Protein AF-A0A392S0E2-F1 (afdb_monomer)

Foldseek 3Di:
DVVVVVVVVCVVVVNDPQWDQDPVRFIDGVNHTDDDPDVVRVVVVVVVCCPDPNHPDDDPDD

Secondary structure (DSSP, 8-state):
-HHHHHHHHHHHTT--SSEEE-TTS-EEETTEEPPPS-HHHHHHHHHHHHHSTT--SPP---

Nearest PDB structures (foldseek):
  8i0s-assembly1_v  TM=4.043E-01  e=5.077E+00  Homo sapiens

Sequence (62 aa):
DKKLMEKLVLINEGKETDFEVDDSGIIRYHGRVCVPDVPELRKMILEEGHRSGLSIHPEIKD

Organism: NCBI:txid97028

Mean predicted aligned error: 4.67 Å

Radius of gyration: 15.26 Å; Cα contacts (8 Å, |Δi|>4): 46; chains: 1; bounding box: 38×18×37 Å

pLDDT: mean 91.96, std 8.5, range [56.19, 97.06]

Solvent-accessible surface area (backbone atoms only — not comparable to full-atom values): 3944 Å² total; per-residue (Å²): 98,73,68,61,52,54,49,50,53,37,39,76,69,68,74,37,85,63,45,48,69,48,99,85,70,49,51,21,50,81,84,38,77,66,78,64,94,42,71,68,60,51,47,53,56,50,52,52,48,53,74,36,98,79,40,86,62,82,75,82,76,127

Structure (mmCIF, N/CA/C/O backbone):
data_AF-A0A392S0E2-F1
#
_entry.id   AF-A0A392S0E2-F1
#
loop_
_atom_site.group_PDB
_atom_site.id
_atom_site.type_symbol
_atom_site.label_atom_id
_atom_site.label_alt_id
_atom_site.label_comp_id
_atom_site.label_asym_id
_atom_site.label_entity_id
_atom_site.label_seq_id
_atom_site.pdbx_PDB_ins_code
_atom_site.Cartn_x
_atom_site.Cartn_y
_atom_site.Cartn_z
_atom_site.occupancy
_atom_site.B_iso_or_equiv
_atom_site.auth_seq_id
_atom_site.auth_comp_id
_atom_site.auth_asym_id
_atom_site.auth_atom_id
_atom_site.pdbx_PDB_model_num
ATOM 1 N N . ASP A 1 1 ? 4.202 -2.999 9.442 1.00 86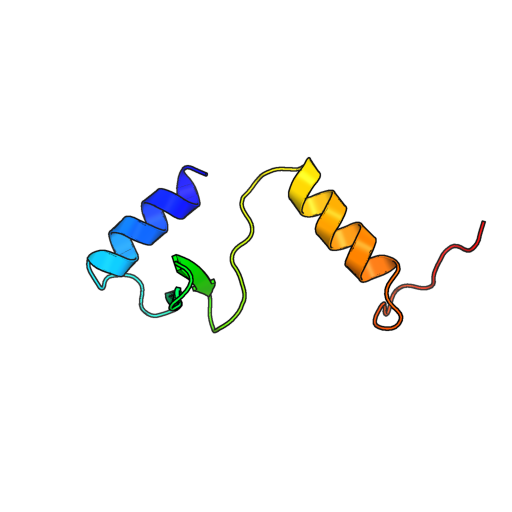.56 1 ASP A N 1
ATOM 2 C CA . ASP A 1 1 ? 4.132 -1.575 9.062 1.00 86.56 1 ASP A CA 1
ATOM 3 C C . ASP A 1 1 ? 3.181 -0.863 10.014 1.00 86.56 1 ASP A C 1
ATOM 5 O O . ASP A 1 1 ? 2.059 -1.327 10.165 1.00 86.56 1 ASP A O 1
ATOM 9 N N . LYS A 1 2 ? 3.620 0.192 10.710 1.00 92.19 2 LYS A N 1
ATOM 10 C CA . LYS A 1 2 ? 2.798 0.852 11.743 1.00 92.19 2 LYS A CA 1
ATOM 11 C C . LYS A 1 2 ? 1.540 1.507 11.160 1.00 92.19 2 LYS A C 1
ATOM 13 O O . LYS A 1 2 ? 0.475 1.368 11.748 1.00 92.19 2 LYS A O 1
ATOM 18 N N . LYS A 1 3 ? 1.649 2.147 9.990 1.00 92.38 3 LYS A N 1
ATOM 19 C CA . LYS A 1 3 ? 0.525 2.832 9.332 1.00 92.38 3 LYS A CA 1
ATOM 20 C C . LYS A 1 3 ? -0.522 1.833 8.855 1.00 92.38 3 LYS A C 1
ATOM 22 O O . LYS A 1 3 ? -1.715 2.078 8.990 1.00 92.38 3 LYS A O 1
ATOM 27 N N . LEU A 1 4 ? -0.077 0.693 8.32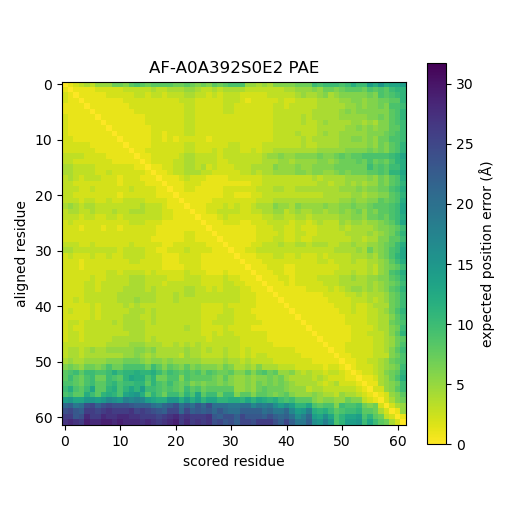7 1.00 94.25 4 LEU A N 1
ATOM 28 C CA . LEU A 1 4 ? -0.979 -0.361 7.868 1.00 94.25 4 LEU A CA 1
ATOM 29 C C . LEU A 1 4 ? -1.749 -0.996 9.039 1.00 94.25 4 LEU A C 1
ATOM 31 O O . LEU A 1 4 ? -2.939 -1.265 8.913 1.00 94.25 4 LEU A O 1
ATOM 35 N N . MET A 1 5 ? -1.106 -1.156 10.202 1.00 93.94 5 MET A N 1
ATOM 36 C CA . MET A 1 5 ? -1.778 -1.633 11.420 1.00 93.94 5 MET A CA 1
ATOM 37 C C . MET A 1 5 ? -2.760 -0.597 11.982 1.00 93.94 5 MET A C 1
ATOM 39 O O . MET A 1 5 ? -3.853 -0.963 12.400 1.00 93.94 5 MET A O 1
ATOM 43 N N . GLU A 1 6 ? -2.412 0.693 11.961 1.00 94.94 6 GLU A N 1
ATOM 44 C CA . GLU A 1 6 ? -3.330 1.780 12.339 1.00 94.94 6 GLU A CA 1
ATOM 45 C C . GLU A 1 6 ? -4.567 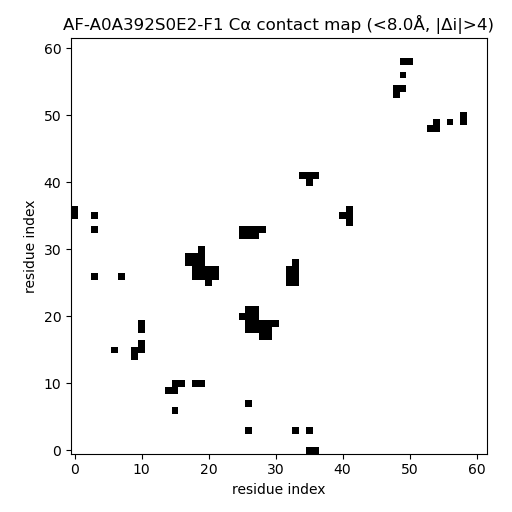1.805 11.425 1.00 94.94 6 GLU A C 1
ATOM 47 O O . GLU A 1 6 ? -5.691 1.865 11.920 1.00 94.94 6 GLU A O 1
ATOM 52 N N . LYS A 1 7 ? -4.379 1.660 10.105 1.00 94.69 7 LYS A N 1
ATOM 53 C CA . LYS A 1 7 ? -5.482 1.501 9.143 1.00 94.69 7 LYS A CA 1
ATOM 54 C C . LYS A 1 7 ? -6.348 0.288 9.471 1.00 94.69 7 LYS A C 1
ATOM 56 O O . LYS A 1 7 ? -7.563 0.421 9.491 1.00 94.69 7 LYS A O 1
ATOM 61 N N . LEU A 1 8 ? -5.747 -0.863 9.775 1.00 95.25 8 LEU A N 1
ATOM 62 C CA . LEU A 1 8 ? -6.486 -2.082 10.118 1.00 95.25 8 LEU A CA 1
ATOM 63 C C . LEU A 1 8 ? -7.406 -1.885 11.332 1.00 95.25 8 LEU A C 1
ATOM 65 O O . LEU A 1 8 ? -8.550 -2.331 11.313 1.00 95.25 8 LEU A O 1
ATOM 69 N N . VAL A 1 9 ? -6.938 -1.178 12.364 1.00 96.50 9 VAL A N 1
ATOM 70 C CA . VAL A 1 9 ? -7.772 -0.833 13.526 1.00 96.50 9 VAL A CA 1
ATOM 71 C C . VAL A 1 9 ? -8.961 0.031 13.102 1.00 96.50 9 VAL A C 1
ATOM 73 O O . VAL A 1 9 ? -10.094 -0.288 13.448 1.00 96.50 9 VAL A O 1
ATOM 76 N N . LEU A 1 10 ? -8.730 1.078 12.308 1.00 96.69 10 LEU A N 1
ATOM 77 C CA . LEU A 1 10 ? -9.794 1.980 11.856 1.00 96.69 10 LEU A CA 1
ATOM 78 C C . LEU A 1 10 ? -10.812 1.295 10.928 1.00 96.69 10 LEU A C 1
ATOM 80 O O . LEU A 1 10 ? -12.002 1.600 11.007 1.00 96.69 10 LEU A O 1
ATOM 84 N N . ILE A 1 11 ? -10.368 0.354 10.088 1.00 95.88 11 ILE A N 1
ATOM 85 C CA . ILE A 1 11 ? -11.245 -0.479 9.249 1.00 95.88 11 ILE A CA 1
ATOM 86 C C . ILE A 1 11 ? -12.152 -1.336 10.134 1.00 95.88 11 ILE A C 1
ATOM 88 O O . ILE A 1 11 ? -13.366 -1.338 9.946 1.00 95.88 11 ILE A O 1
ATOM 92 N N . ASN A 1 12 ? -11.587 -2.000 11.146 1.00 94.19 12 ASN A N 1
ATOM 93 C CA . ASN A 1 12 ? -12.356 -2.824 12.084 1.00 94.19 12 ASN A CA 1
ATOM 94 C C . ASN A 1 12 ? -13.351 -2.002 12.922 1.00 94.19 12 ASN A C 1
ATOM 96 O O . ASN A 1 12 ? -14.386 -2.519 13.335 1.00 94.19 12 ASN A O 1
ATOM 100 N N . GLU A 1 13 ? -13.063 -0.721 13.159 1.00 96.56 13 GLU A N 1
ATOM 101 C CA . GLU A 1 13 ? -13.983 0.229 13.797 1.00 96.56 13 GLU A CA 1
ATOM 102 C C . GLU A 1 13 ? -15.030 0.818 12.829 1.00 96.56 13 GLU A C 1
ATOM 104 O O . GLU A 1 13 ? -15.876 1.606 13.256 1.00 96.56 13 GLU A O 1
ATOM 109 N N . GLY A 1 14 ? -14.976 0.484 11.535 1.00 95.12 14 GLY A N 1
ATOM 110 C CA . GLY A 1 14 ? -15.880 1.013 10.508 1.00 95.12 14 GLY A CA 1
ATOM 111 C C . GLY A 1 14 ? -15.648 2.489 10.162 1.00 95.12 14 GLY A C 1
ATOM 112 O O . GLY A 1 14 ? -16.544 3.140 9.629 1.00 95.12 14 GLY A O 1
ATOM 113 N N . LYS A 1 15 ? -14.469 3.041 10.475 1.00 96.88 15 LYS A N 1
ATOM 114 C CA . LYS A 1 15 ? -14.121 4.461 10.261 1.00 96.88 15 LYS A CA 1
ATOM 115 C C . LYS A 1 15 ? -13.436 4.737 8.921 1.00 96.88 15 LYS A C 1
ATOM 117 O O . LYS A 1 15 ? -13.193 5.892 8.590 1.00 96.88 15 LYS A O 1
ATOM 122 N N . GLU A 1 16 ? -13.114 3.695 8.163 1.00 95.69 16 GLU A N 1
ATOM 123 C CA . GLU A 1 16 ? -12.400 3.762 6.886 1.00 95.69 16 GLU A CA 1
ATOM 124 C C . GLU A 1 16 ? -13.188 2.988 5.826 1.00 95.69 16 GLU A C 1
ATOM 126 O O . GLU A 1 16 ? -13.066 1.773 5.727 1.00 95.69 16 GLU A O 1
ATOM 131 N N . THR A 1 17 ? -14.024 3.682 5.050 1.00 94.06 17 THR A N 1
ATOM 132 C CA . THR A 1 17 ? -14.919 3.054 4.057 1.00 94.06 17 THR A CA 1
ATOM 133 C C . THR A 1 17 ? -14.258 2.783 2.710 1.00 94.06 17 THR A C 1
ATOM 135 O O . THR A 1 17 ? -14.743 1.958 1.944 1.00 94.06 17 THR A O 1
ATOM 138 N N . ASP A 1 18 ? -13.163 3.479 2.405 1.00 96.56 18 ASP A N 1
ATOM 139 C CA . ASP A 1 18 ? -12.410 3.289 1.157 1.00 96.56 18 ASP A CA 1
ATOM 140 C C . ASP A 1 18 ? -11.461 2.085 1.220 1.00 96.56 18 ASP A C 1
ATOM 142 O O . ASP A 1 18 ? -10.840 1.712 0.217 1.00 96.56 18 ASP A O 1
ATOM 146 N N . PHE A 1 19 ? -11.319 1.512 2.416 1.00 96.75 19 PHE A N 1
ATOM 147 C CA . PHE A 1 19 ? -10.444 0.394 2.697 1.00 96.75 19 PHE A CA 1
ATOM 148 C C . PHE A 1 19 ? -11.248 -0.855 3.033 1.00 96.75 19 PHE A C 1
ATOM 150 O O . PHE A 1 19 ? -12.273 -0.801 3.706 1.00 96.75 19 PHE A O 1
ATOM 157 N N . GLU A 1 20 ? -10.725 -1.995 2.613 1.00 95.56 20 GLU A N 1
ATOM 158 C CA . GLU A 1 20 ? -11.288 -3.309 2.898 1.00 95.56 20 GLU A CA 1
ATOM 159 C C . GLU A 1 20 ? -10.165 -4.293 3.232 1.00 95.56 20 GLU A C 1
ATOM 161 O O . GLU A 1 20 ? -9.017 -4.113 2.816 1.00 95.56 20 GLU A O 1
ATOM 166 N N . VAL A 1 21 ? -10.495 -5.330 3.998 1.00 96.00 21 VAL A N 1
ATOM 167 C CA . VAL A 1 21 ? -9.628 -6.492 4.207 1.00 96.00 21 VAL A CA 1
ATOM 168 C C . VAL A 1 21 ? -10.245 -7.641 3.423 1.00 96.00 21 VAL A C 1
ATOM 170 O O . VAL A 1 21 ? -11.403 -7.977 3.664 1.00 96.00 21 VAL A O 1
ATOM 173 N N . ASP A 1 22 ? -9.506 -8.203 2.467 1.00 94.44 22 ASP A N 1
ATOM 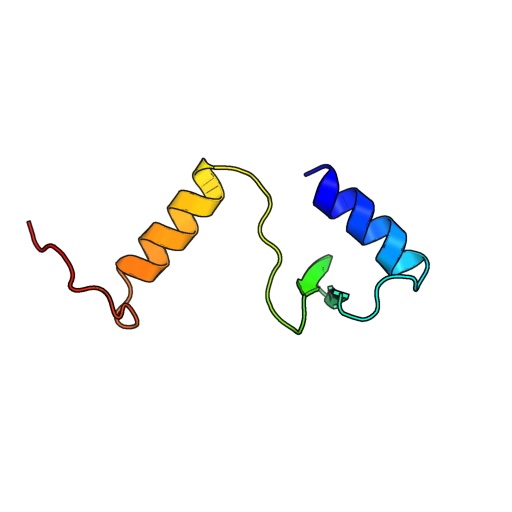174 C CA . 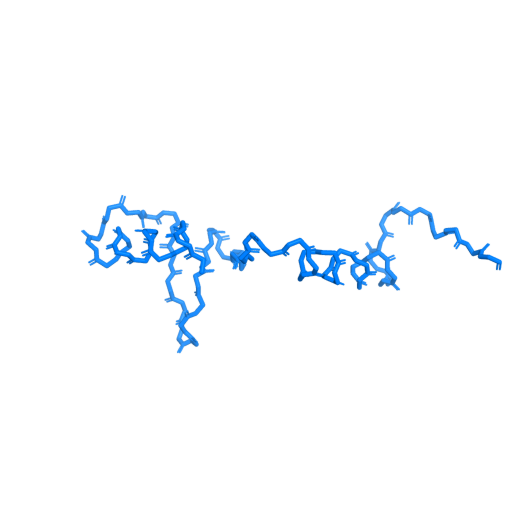ASP A 1 22 ? -9.998 -9.341 1.685 1.00 94.44 22 ASP A CA 1
ATOM 175 C C . ASP A 1 22 ? -9.931 -10.665 2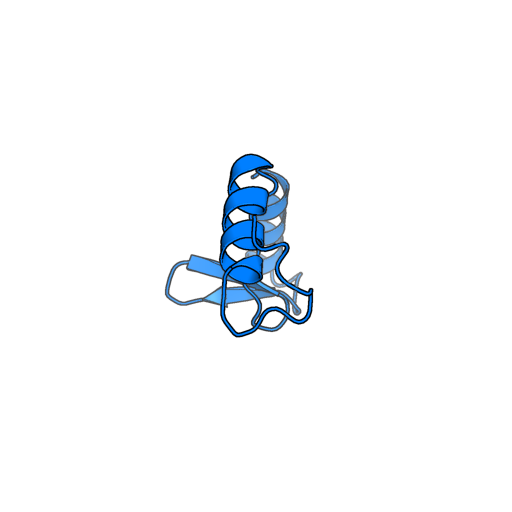.467 1.00 94.44 22 ASP A C 1
ATOM 177 O O . ASP A 1 22 ? -9.386 -10.734 3.571 1.00 94.44 22 ASP A O 1
ATOM 181 N N . ASP A 1 23 ? -10.461 -11.741 1.880 1.00 95.31 23 ASP A N 1
ATOM 182 C CA . ASP A 1 23 ? -10.496 -13.075 2.501 1.00 95.31 23 ASP A CA 1
ATOM 183 C C . ASP A 1 23 ? -9.100 -13.628 2.845 1.00 95.31 23 ASP A C 1
ATOM 185 O O . ASP A 1 23 ? -8.967 -14.546 3.653 1.00 95.31 23 ASP A O 1
ATOM 189 N N . SER A 1 24 ? -8.043 -13.078 2.236 1.00 95.12 24 SER A N 1
ATOM 190 C CA . SER A 1 24 ? -6.646 -13.434 2.514 1.00 95.12 24 SER A CA 1
ATOM 191 C C . SER A 1 24 ? -6.008 -12.552 3.594 1.00 95.12 24 SER A C 1
ATOM 193 O O . SER A 1 24 ? -4.822 -12.702 3.887 1.00 95.12 24 SER A O 1
ATOM 195 N N . GLY A 1 25 ? -6.765 -11.630 4.193 1.00 92.12 25 GLY A N 1
ATOM 196 C CA . GLY A 1 25 ? -6.266 -10.689 5.191 1.00 92.12 25 GLY A CA 1
ATOM 197 C C . GLY A 1 25 ? -5.485 -9.513 4.598 1.00 92.12 25 GLY A C 1
ATOM 198 O O . GLY A 1 25 ? -4.777 -8.826 5.336 1.00 92.12 25 GLY A O 1
ATOM 199 N N . ILE A 1 26 ? -5.569 -9.272 3.284 1.00 95.00 26 ILE A N 1
ATOM 200 C CA . ILE A 1 26 ? -4.843 -8.183 2.622 1.00 95.00 26 ILE A CA 1
ATOM 201 C C . ILE A 1 26 ? -5.674 -6.904 2.677 1.00 95.00 26 ILE A C 1
ATOM 203 O O . ILE A 1 26 ? -6.831 -6.883 2.265 1.00 95.00 26 ILE A O 1
ATOM 207 N N . ILE A 1 27 ? -5.049 -5.809 3.118 1.00 96.50 27 ILE A N 1
ATOM 208 C CA . ILE A 1 27 ? -5.664 -4.481 3.067 1.00 96.50 27 ILE A CA 1
ATOM 209 C C . ILE A 1 27 ? -5.656 -3.964 1.628 1.00 96.50 27 ILE A C 1
ATOM 211 O O . ILE A 1 27 ? -4.603 -3.908 0.980 1.00 96.50 27 ILE A O 1
ATOM 215 N N . ARG A 1 28 ? -6.823 -3.536 1.149 1.00 97.06 28 ARG A N 1
ATOM 216 C CA . ARG A 1 28 ? -7.013 -2.913 -0.159 1.00 97.06 28 ARG A CA 1
ATOM 217 C C . ARG A 1 28 ? -7.604 -1.520 -0.017 1.00 97.06 28 ARG A C 1
ATOM 219 O O . ARG A 1 28 ? -8.462 -1.302 0.824 1.00 97.06 28 ARG A O 1
ATOM 226 N N . TYR A 1 29 ? -7.160 -0.599 -0.864 1.00 96.50 29 TYR A N 1
ATOM 227 C CA . TYR A 1 29 ? -7.723 0.739 -1.027 1.00 96.50 29 TYR A CA 1
ATOM 228 C C . TYR A 1 29 ? -8.384 0.832 -2.401 1.00 96.50 29 TYR A C 1
ATOM 230 O O . TYR A 1 29 ? -7.691 0.717 -3.418 1.00 96.50 29 TYR A O 1
ATOM 238 N N . HIS A 1 30 ? -9.710 0.980 -2.446 1.00 96.19 30 HIS A N 1
ATOM 239 C CA . HIS A 1 30 ? -10.499 0.895 -3.685 1.00 96.19 30 HIS A CA 1
ATOM 240 C C . HIS A 1 30 ? -10.091 -0.307 -4.571 1.00 96.19 30 HIS A C 1
ATOM 242 O O . HIS A 1 30 ? -9.761 -0.152 -5.751 1.00 96.19 30 HIS A O 1
ATOM 248 N N . GLY A 1 31 ? -10.020 -1.504 -3.977 1.00 95.94 31 GLY A N 1
ATOM 249 C CA . GLY A 1 31 ? -9.630 -2.750 -4.650 1.00 95.94 31 GLY A CA 1
ATOM 250 C C . GLY A 1 31 ? -8.126 -2.932 -4.920 1.00 95.94 31 GLY A C 1
ATOM 251 O O . GLY A 1 31 ? -7.706 -4.018 -5.335 1.00 95.94 31 GLY A O 1
ATOM 252 N N . ARG A 1 32 ? -7.281 -1.922 -4.666 1.00 96.25 32 ARG A N 1
ATOM 253 C CA . ARG A 1 32 ? -5.821 -1.980 -4.883 1.00 96.25 32 ARG A CA 1
ATOM 254 C C . ARG A 1 32 ? -5.086 -2.428 -3.628 1.00 96.25 32 ARG A C 1
ATOM 256 O O . ARG A 1 32 ? -5.314 -1.871 -2.565 1.00 96.25 32 ARG A O 1
ATOM 263 N N . VAL A 1 33 ? -4.149 -3.364 -3.759 1.00 96.31 33 VAL A N 1
ATOM 264 C CA . VAL A 1 33 ? -3.341 -3.863 -2.633 1.00 96.31 33 VAL A CA 1
ATOM 265 C C . VAL A 1 33 ? -2.503 -2.743 -2.010 1.00 96.31 33 VAL A C 1
ATOM 267 O O . VAL A 1 33 ? -1.765 -2.044 -2.708 1.00 96.31 33 VAL A O 1
ATOM 270 N N . CYS A 1 34 ? -2.582 -2.594 -0.687 1.00 96.06 34 CYS A N 1
ATOM 271 C CA . CYS A 1 34 ? -1.708 -1.704 0.066 1.00 96.06 34 CYS A CA 1
ATOM 272 C C . CYS A 1 34 ? -0.340 -2.361 0.292 1.00 96.06 34 CYS A C 1
ATOM 274 O O . CYS A 1 34 ? -0.229 -3.399 0.942 1.00 96.06 34 CYS A O 1
ATOM 276 N N . VAL A 1 35 ? 0.719 -1.731 -0.218 1.00 95.31 35 VAL A N 1
ATOM 277 C CA . VAL A 1 35 ? 2.101 -2.192 -0.037 1.00 95.31 35 VAL A CA 1
ATOM 278 C C . VAL A 1 35 ? 2.696 -1.539 1.220 1.00 95.31 35 VAL A C 1
ATOM 280 O O . VAL A 1 35 ? 2.611 -0.315 1.347 1.00 95.31 35 VAL A O 1
ATOM 283 N N . PRO A 1 36 ? 3.311 -2.307 2.140 1.00 94.50 36 PRO A N 1
ATOM 284 C CA . PRO A 1 36 ? 4.067 -1.766 3.272 1.00 94.50 36 PRO A CA 1
ATOM 285 C C . PRO A 1 36 ? 5.147 -0.760 2.845 1.00 94.50 36 PRO A C 1
ATOM 287 O O . PRO A 1 36 ? 5.750 -0.908 1.780 1.00 94.50 36 PRO A O 1
ATOM 290 N N . ASP A 1 37 ? 5.463 0.218 3.695 1.00 93.25 37 ASP A N 1
ATOM 291 C CA . ASP A 1 37 ? 6.521 1.204 3.441 1.00 93.25 37 ASP A CA 1
ATOM 292 C C . ASP A 1 37 ? 7.912 0.622 3.745 1.00 93.25 37 ASP A C 1
ATOM 294 O O . ASP A 1 37 ? 8.637 1.064 4.634 1.00 93.25 37 ASP A O 1
ATOM 298 N N . VAL A 1 38 ? 8.255 -0.439 3.013 1.00 95.94 38 VAL A N 1
ATOM 299 C CA . VAL A 1 38 ? 9.556 -1.111 3.040 1.00 95.94 38 VAL A CA 1
ATOM 300 C C . VAL A 1 38 ? 10.246 -0.812 1.706 1.00 95.94 38 VAL A C 1
ATOM 302 O O . VAL A 1 38 ? 9.779 -1.308 0.673 1.00 95.94 38 VAL A O 1
ATOM 305 N N . PRO A 1 39 ? 11.310 0.015 1.684 1.00 95.31 39 PRO A N 1
ATOM 306 C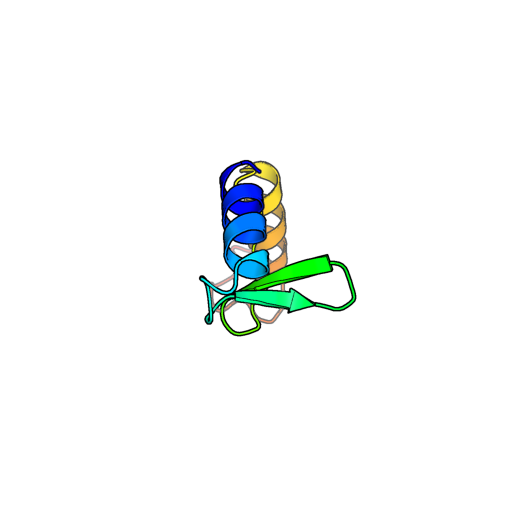 CA . PRO A 1 39 ? 11.933 0.487 0.446 1.00 95.31 39 PRO A CA 1
ATOM 307 C C . PRO A 1 39 ? 12.315 -0.634 -0.522 1.00 95.31 39 PRO A C 1
ATOM 309 O O . PRO A 1 39 ? 12.031 -0.543 -1.716 1.00 95.31 39 PRO A O 1
ATOM 312 N N . GLU A 1 40 ? 12.891 -1.720 -0.012 1.00 96.94 40 GLU A N 1
ATOM 313 C CA . GLU A 1 40 ? 13.343 -2.863 -0.805 1.00 96.94 40 GLU A CA 1
ATOM 314 C C . GLU A 1 40 ? 12.162 -3.599 -1.445 1.00 96.94 40 GLU A C 1
ATOM 316 O O . GLU A 1 40 ? 12.215 -3.951 -2.621 1.00 96.94 40 GLU A O 1
ATOM 321 N N . L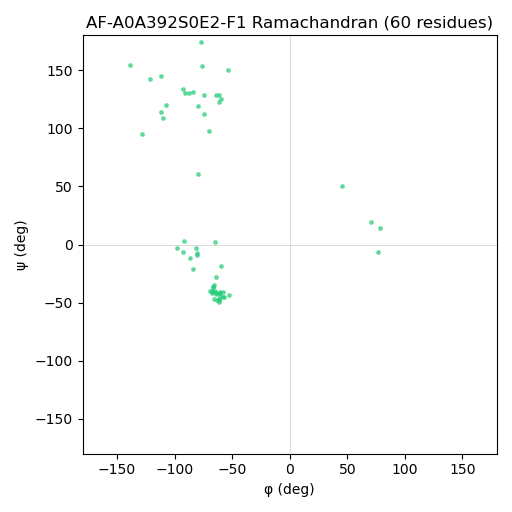EU A 1 41 ? 11.058 -3.769 -0.710 1.00 96.06 41 LEU A N 1
ATOM 322 C CA . LEU A 1 41 ? 9.839 -4.393 -1.228 1.00 96.06 41 LEU A CA 1
ATOM 323 C C . LEU A 1 41 ? 9.203 -3.546 -2.332 1.00 96.06 41 LEU A C 1
ATOM 325 O O . LEU A 1 41 ? 8.856 -4.062 -3.394 1.00 96.06 41 LEU A O 1
ATOM 329 N N . ARG A 1 42 ? 9.082 -2.236 -2.099 1.00 95.81 42 ARG A N 1
ATOM 330 C CA . ARG A 1 42 ? 8.549 -1.295 -3.093 1.00 95.81 42 ARG A CA 1
ATOM 331 C C . ARG A 1 42 ? 9.407 -1.291 -4.355 1.00 95.81 42 ARG A C 1
ATOM 333 O O . ARG A 1 42 ? 8.858 -1.300 -5.453 1.00 95.81 42 ARG A O 1
ATOM 340 N N . LYS A 1 43 ? 10.734 -1.323 -4.199 1.00 95.81 43 LYS A N 1
ATOM 341 C CA . LYS A 1 43 ? 11.680 -1.418 -5.313 1.00 95.81 43 LYS A CA 1
ATOM 342 C C . LYS A 1 43 ? 11.479 -2.706 -6.112 1.00 95.81 43 LYS A C 1
ATOM 344 O O . LYS A 1 43 ? 11.319 -2.612 -7.321 1.00 95.81 43 LYS A O 1
ATOM 349 N N . MET A 1 44 ? 11.408 -3.868 -5.458 1.00 96.81 44 MET A N 1
ATOM 350 C CA . MET A 1 44 ? 11.189 -5.151 -6.144 1.00 96.81 44 MET A CA 1
ATOM 351 C C . MET A 1 44 ? 9.897 -5.154 -6.972 1.00 96.81 44 MET A C 1
ATOM 353 O O . MET A 1 44 ? 9.915 -5.551 -8.132 1.00 96.81 44 MET A O 1
ATOM 357 N N . ILE A 1 45 ? 8.789 -4.659 -6.411 1.00 95.88 45 ILE A N 1
ATOM 358 C CA . ILE A 1 45 ? 7.497 -4.590 -7.118 1.00 95.88 45 ILE A CA 1
ATOM 359 C C . ILE A 1 45 ? 7.574 -3.649 -8.331 1.00 95.88 45 ILE A C 1
ATOM 361 O O . ILE A 1 45 ? 7.050 -3.968 -9.398 1.00 95.88 45 ILE A O 1
ATOM 365 N N . LEU A 1 46 ? 8.225 -2.490 -8.183 1.00 93.19 46 LEU A N 1
ATOM 366 C CA . LEU A 1 46 ? 8.387 -1.527 -9.276 1.00 93.19 46 LEU A CA 1
ATOM 367 C C . LEU A 1 46 ? 9.300 -2.058 -10.386 1.00 93.19 46 LEU A C 1
ATOM 369 O O . LEU A 1 46 ? 8.988 -1.873 -11.559 1.00 93.19 46 LEU A O 1
ATOM 373 N N . GLU A 1 47 ? 10.403 -2.722 -10.032 1.00 94.00 47 GLU A N 1
ATOM 374 C CA . GLU A 1 47 ? 11.318 -3.338 -10.998 1.00 94.00 47 GLU A CA 1
ATOM 375 C C . GLU A 1 47 ? 10.635 -4.456 -11.789 1.00 94.00 47 GLU A C 1
ATOM 377 O O . GLU A 1 47 ? 10.794 -4.514 -13.008 1.00 94.00 47 GLU A O 1
ATOM 382 N N . GLU A 1 48 ? 9.832 -5.293 -11.129 1.00 94.38 48 GLU A N 1
ATOM 383 C CA . GLU A 1 48 ? 9.035 -6.327 -11.797 1.00 94.38 48 GLU A CA 1
ATOM 384 C C . GLU A 1 48 ? 8.029 -5.707 -12.778 1.00 94.38 48 GLU A C 1
ATOM 386 O O . GLU A 1 48 ? 7.958 -6.100 -13.941 1.00 94.38 48 GLU A O 1
ATOM 391 N N . GLY A 1 49 ? 7.302 -4.668 -12.351 1.00 92.50 49 GLY A N 1
ATOM 392 C CA . GLY A 1 49 ? 6.376 -3.941 -13.223 1.00 92.50 49 GLY A CA 1
ATOM 393 C C . GLY A 1 49 ? 7.070 -3.300 -14.429 1.00 92.50 49 GLY A C 1
ATOM 394 O O . GLY A 1 49 ? 6.554 -3.375 -15.544 1.00 92.50 49 GLY A O 1
ATOM 395 N N . HIS A 1 50 ? 8.255 -2.720 -14.229 1.00 92.12 50 HIS A N 1
ATOM 396 C CA . HIS A 1 50 ? 9.050 -2.107 -15.294 1.00 92.12 50 HIS A CA 1
ATOM 397 C C . HIS A 1 50 ? 9.578 -3.125 -16.315 1.00 92.12 50 HIS A C 1
ATOM 399 O O . HIS A 1 50 ? 9.628 -2.811 -17.498 1.00 92.12 50 HIS A O 1
ATOM 405 N N . ARG A 1 51 ? 9.958 -4.333 -15.874 1.00 91.25 51 ARG A N 1
ATOM 406 C CA . ARG A 1 51 ? 10.414 -5.434 -16.749 1.00 91.25 51 ARG A CA 1
ATOM 407 C C . ARG A 1 51 ? 9.267 -6.209 -17.402 1.00 91.25 51 ARG A C 1
ATOM 409 O O . ARG A 1 51 ? 9.503 -7.097 -18.217 1.00 91.25 51 ARG A O 1
ATOM 416 N N . SER A 1 52 ? 8.026 -5.928 -17.013 1.00 90.75 52 SER A N 1
ATOM 417 C CA . SER A 1 52 ? 6.857 -6.559 -17.613 1.00 90.75 52 SER A CA 1
ATOM 418 C C . SER A 1 52 ? 6.555 -5.960 -18.989 1.00 90.75 52 SER A C 1
ATOM 420 O O . SER A 1 52 ? 6.768 -4.773 -19.233 1.00 90.75 52 SER A O 1
ATOM 422 N N . GLY A 1 53 ? 5.918 -6.743 -19.865 1.00 87.19 53 GLY A N 1
ATOM 423 C CA . GLY A 1 53 ? 5.425 -6.253 -21.160 1.00 87.19 53 GLY A CA 1
ATOM 424 C C . GLY A 1 53 ? 4.306 -5.200 -21.072 1.00 87.19 53 GLY A C 1
ATOM 425 O O . GLY A 1 53 ? 3.787 -4.785 -22.103 1.00 87.19 53 GLY A O 1
ATOM 426 N N . LEU A 1 54 ? 3.907 -4.792 -19.860 1.00 87.69 54 LEU A N 1
ATOM 427 C CA . LEU A 1 54 ? 2.930 -3.731 -19.600 1.00 87.69 54 LEU A CA 1
ATOM 428 C C . LEU A 1 54 ? 3.593 -2.379 -19.289 1.00 87.69 54 LEU A C 1
ATOM 430 O O . LEU A 1 54 ? 2.888 -1.390 -19.074 1.00 87.69 54 LEU A O 1
ATOM 434 N N . SER A 1 55 ? 4.927 -2.321 -19.232 1.00 89.94 55 SER A N 1
ATOM 435 C CA . SER A 1 55 ? 5.640 -1.069 -18.999 1.00 89.94 55 SER A CA 1
ATOM 436 C C . SER A 1 55 ? 5.401 -0.085 -20.147 1.00 89.94 55 SER A C 1
ATOM 438 O O . SER A 1 55 ? 5.593 -0.398 -21.319 1.00 89.94 55 SER A O 1
ATOM 440 N N . ILE A 1 56 ? 4.995 1.136 -19.797 1.00 88.56 56 ILE A N 1
ATOM 441 C CA . ILE A 1 56 ? 4.916 2.272 -20.731 1.00 88.56 56 ILE A CA 1
ATOM 442 C C . ILE A 1 56 ? 6.245 3.026 -20.837 1.00 88.56 56 ILE A C 1
ATOM 444 O O . ILE A 1 56 ? 6.395 3.902 -21.688 1.00 88.56 56 ILE A O 1
ATOM 448 N N . HIS A 1 57 ? 7.187 2.729 -19.937 1.00 83.31 57 HIS A N 1
ATOM 449 C CA . HIS A 1 57 ? 8.519 3.306 -19.981 1.00 83.31 57 HIS A CA 1
ATOM 450 C C . HIS A 1 57 ? 9.364 2.475 -20.945 1.00 83.31 57 HIS A C 1
ATOM 452 O O . HIS A 1 57 ? 9.354 1.247 -20.839 1.00 83.31 57 HIS A O 1
ATOM 458 N N . PRO A 1 58 ? 10.077 3.115 -21.886 1.00 80.00 58 PRO A N 1
ATOM 459 C CA . PRO A 1 58 ? 10.970 2.396 -22.774 1.00 80.00 58 PRO A CA 1
ATOM 460 C C . PRO A 1 58 ? 12.019 1.674 -21.934 1.00 80.00 58 PRO A C 1
ATOM 462 O O . PRO A 1 58 ? 12.703 2.289 -21.113 1.00 80.00 58 PRO A O 1
ATOM 465 N N . GLU A 1 59 ? 12.133 0.367 -22.139 1.00 73.62 59 GLU A N 1
ATOM 466 C CA . GLU A 1 59 ? 13.192 -0.413 -21.518 1.00 73.62 59 GLU A CA 1
ATOM 467 C C . GLU A 1 59 ? 14.538 0.127 -22.008 1.00 73.62 59 GLU A C 1
ATOM 469 O O . GLU A 1 59 ? 14.806 0.160 -23.214 1.00 73.62 59 GLU A O 1
ATOM 47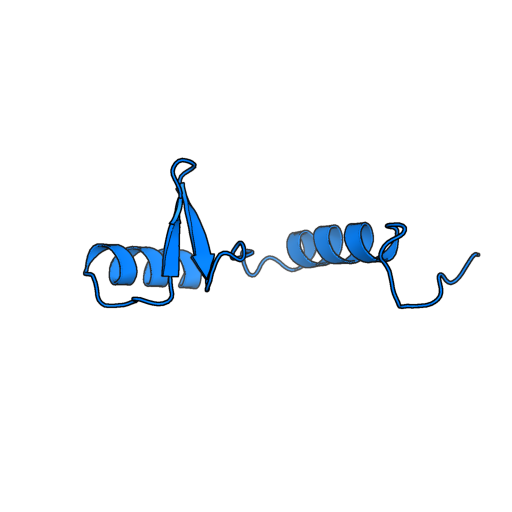4 N N . ILE A 1 60 ? 15.399 0.539 -21.076 1.00 65.12 60 ILE A N 1
ATOM 475 C CA . ILE A 1 60 ? 16.824 0.658 -21.372 1.00 65.12 60 ILE A CA 1
ATOM 476 C C . ILE A 1 60 ? 17.312 -0.780 -21.522 1.00 65.12 60 ILE A C 1
ATOM 478 O O . ILE A 1 60 ? 17.502 -1.488 -20.536 1.00 65.12 60 ILE A O 1
ATOM 482 N N . LYS A 1 61 ? 17.408 -1.238 -22.768 1.00 56.19 61 LYS A N 1
ATOM 483 C CA . LYS A 1 61 ? 18.143 -2.456 -23.090 1.00 56.19 61 LYS A CA 1
ATOM 484 C C . LYS A 1 61 ? 19.621 -2.094 -22.995 1.00 56.19 61 LYS A C 1
ATOM 486 O O . LYS A 1 61 ? 20.071 -1.256 -23.776 1.00 56.19 61 LYS A O 1
ATOM 491 N N . ASP A 1 62 ? 20.304 -2.654 -21.998 1.00 56.91 62 ASP A N 1
ATOM 492 C CA . ASP A 1 62 ? 21.771 -2.678 -21.954 1.00 56.91 62 ASP A CA 1
ATOM 493 C C . ASP A 1 62 ? 22.342 -3.336 -23.224 1.00 56.91 62 ASP A C 1
ATOM 495 O O . ASP A 1 62 ? 21.717 -4.304 -23.730 1.00 56.91 62 ASP A O 1
#